Protein AF-A0A957TSN2-F1 (afdb_monomer)

Solvent-accessible surface area (backbone atoms only — not comparable to full-atom values): 5615 Å² total; per-residue (Å²): 115,72,69,59,34,59,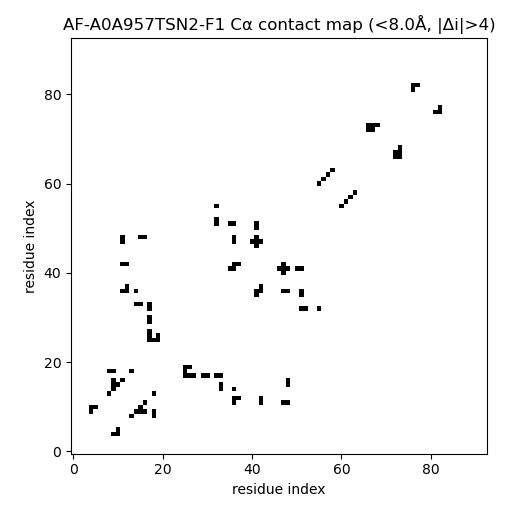75,66,52,44,41,61,94,52,43,21,96,58,53,69,96,62,98,63,86,56,70,64,87,41,50,71,59,47,56,47,37,74,39,82,67,31,57,78,39,99,56,23,67,60,51,48,52,51,50,48,46,43,61,72,43,47,47,62,72,44,27,84,77,36,80,69,62,54,44,42,58,67,74,72,41,52,62,58,64,76,45,41,69,68,76,73,108

Foldseek 3Di:
DVVVCVVVVQDLVRQHPQDDPDDDDTVVVCVVLNVQCVDPPLVVDPPSVVVSVVVCCVPVPVCVVCQVVDPVNVCVCVVVPVVCVVCVVVVVD

Radius of gyration: 19.51 Å; Cα contacts (8 Å, |Δi|>4): 64; chains: 1; bounding box: 48×43×46 Å

Structure (mmCIF, N/CA/C/O backbone):
data_AF-A0A957TSN2-F1
#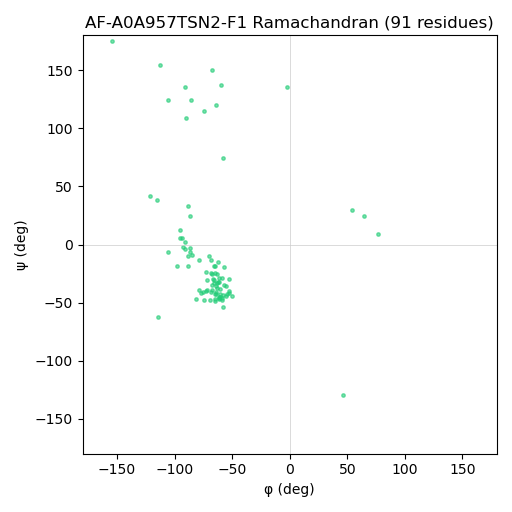
_entry.id   AF-A0A957TSN2-F1
#
loop_
_atom_site.group_PDB
_atom_site.id
_atom_site.type_symbol
_atom_site.label_atom_id
_atom_site.label_alt_id
_atom_site.label_comp_id
_atom_site.label_asym_id
_atom_site.label_entity_id
_atom_site.label_seq_id
_atom_site.pdbx_PDB_ins_code
_atom_site.Cartn_x
_atom_site.Cartn_y
_atom_site.Cartn_z
_atom_site.occupancy
_atom_site.B_iso_or_equiv
_atom_site.auth_seq_id
_atom_site.auth_comp_id
_atom_site.auth_asym_id
_atom_site.auth_atom_id
_atom_site.pdbx_PDB_model_num
ATOM 1 N N . ASP A 1 1 ? 22.172 -9.429 -18.829 1.00 51.03 1 ASP A N 1
ATOM 2 C CA . ASP A 1 1 ? 21.113 -9.727 -17.839 1.00 51.03 1 ASP A CA 1
ATOM 3 C C . ASP A 1 1 ? 19.700 -9.869 -18.414 1.00 51.03 1 ASP A C 1
ATOM 5 O O . ASP A 1 1 ? 19.009 -10.784 -17.991 1.00 51.03 1 ASP A O 1
ATOM 9 N N . HIS A 1 2 ? 19.280 -9.126 -19.452 1.00 50.34 2 HIS A N 1
ATOM 10 C CA . HIS A 1 2 ? 17.963 -9.347 -20.099 1.00 50.34 2 HIS A CA 1
ATOM 11 C C . HIS A 1 2 ? 17.757 -10.728 -20.765 1.00 50.34 2 HIS A C 1
ATOM 13 O O . HIS A 1 2 ? 16.643 -11.245 -20.777 1.00 50.34 2 HIS A O 1
ATOM 19 N N . ASN A 1 3 ? 18.809 -11.353 -21.307 1.00 55.56 3 ASN A N 1
ATOM 20 C CA . ASN A 1 3 ? 18.680 -12.641 -22.010 1.00 55.56 3 ASN A CA 1
ATOM 21 C C . ASN A 1 3 ? 18.393 -13.828 -21.073 1.00 55.56 3 ASN A C 1
ATOM 23 O O . ASN A 1 3 ? 17.705 -14.770 -21.462 1.00 55.56 3 ASN A O 1
ATOM 27 N N . VAL A 1 4 ? 18.873 -13.781 -19.827 1.00 58.09 4 VAL A N 1
ATOM 28 C CA . VAL A 1 4 ? 18.651 -14.862 -18.851 1.00 58.09 4 VAL A CA 1
ATOM 29 C C . VAL A 1 4 ? 17.227 -14.786 -18.288 1.00 58.09 4 VAL A C 1
ATOM 31 O O . VAL A 1 4 ? 16.543 -15.803 -18.229 1.00 58.09 4 VAL A O 1
ATOM 34 N N . ALA A 1 5 ? 16.736 -13.576 -17.989 1.00 53.44 5 ALA A N 1
ATOM 35 C CA . ALA A 1 5 ? 15.360 -13.346 -17.536 1.00 53.44 5 ALA A CA 1
ATOM 36 C C . ALA A 1 5 ? 14.307 -13.735 -18.593 1.00 53.44 5 ALA A C 1
ATOM 38 O O . ALA A 1 5 ? 13.272 -14.303 -18.250 1.00 53.44 5 ALA A O 1
ATOM 39 N N . SER A 1 6 ? 14.594 -13.492 -19.880 1.00 57.12 6 SER A N 1
ATOM 40 C CA . SER A 1 6 ? 13.769 -13.950 -21.011 1.00 57.12 6 SER A CA 1
ATOM 41 C C . SER A 1 6 ? 13.679 -15.478 -21.075 1.00 57.12 6 SER A C 1
ATOM 43 O O . SER A 1 6 ? 12.588 -16.038 -21.178 1.00 57.12 6 SER A O 1
ATOM 45 N N . THR A 1 7 ? 14.817 -16.160 -20.921 1.00 54.97 7 THR A N 1
ATOM 46 C CA . THR A 1 7 ? 14.893 -17.629 -20.984 1.00 54.97 7 THR A CA 1
ATOM 47 C C . THR A 1 7 ? 14.141 -18.299 -19.827 1.00 54.97 7 THR A C 1
ATOM 49 O O . THR A 1 7 ? 13.586 -19.382 -19.994 1.00 54.97 7 THR A O 1
ATOM 52 N N . LEU A 1 8 ? 14.083 -17.644 -18.665 1.00 55.50 8 LEU A N 1
ATOM 53 C CA . LEU A 1 8 ? 13.416 -18.148 -17.462 1.00 55.50 8 LEU A CA 1
ATOM 54 C C . LEU A 1 8 ? 11.956 -17.684 -17.315 1.00 55.50 8 LEU A C 1
ATOM 56 O O . LEU A 1 8 ? 11.344 -17.975 -16.294 1.00 55.50 8 LEU A O 1
ATOM 60 N N . ASN A 1 9 ? 11.382 -16.981 -18.304 1.00 55.50 9 ASN A N 1
ATOM 61 C CA . ASN A 1 9 ? 10.045 -16.367 -18.208 1.00 55.50 9 ASN A CA 1
ATOM 62 C C . ASN A 1 9 ? 9.866 -15.434 -16.993 1.00 55.50 9 ASN A C 1
ATOM 64 O O . ASN A 1 9 ? 8.758 -15.258 -16.499 1.00 55.50 9 ASN A O 1
ATOM 68 N N . MET A 1 10 ? 10.945 -14.801 -16.537 1.00 54.59 10 MET A N 1
ATOM 69 C CA . MET A 1 10 ? 10.969 -13.952 -15.339 1.00 54.59 10 MET A CA 1
ATOM 70 C C . MET A 1 10 ? 10.791 -12.457 -15.651 1.00 54.59 10 MET A C 1
ATOM 72 O O . MET A 1 10 ? 11.040 -11.621 -14.790 1.00 54.59 10 MET A O 1
ATOM 76 N N . LEU A 1 11 ? 10.392 -12.088 -16.877 1.00 60.34 11 LEU A N 1
ATOM 77 C CA . LEU A 1 11 ? 10.076 -10.690 -17.196 1.00 60.34 11 LEU A CA 1
ATOM 78 C C . LEU A 1 11 ? 8.816 -10.222 -16.448 1.00 60.34 11 LEU A C 1
ATOM 80 O O . LEU A 1 11 ? 7.885 -11.002 -16.236 1.00 60.34 11 LEU A O 1
ATOM 84 N N . GLY A 1 12 ? 8.756 -8.924 -16.131 1.00 53.94 12 GLY A N 1
ATOM 85 C CA . GLY A 1 12 ? 7.599 -8.279 -15.492 1.00 53.94 12 GLY A CA 1
ATOM 86 C C . GLY A 1 12 ? 6.262 -8.523 -16.211 1.00 53.94 12 GLY A C 1
ATOM 87 O O . GLY A 1 12 ? 5.234 -8.660 -15.553 1.00 53.94 12 GLY A O 1
ATOM 88 N N . ASP A 1 13 ? 6.282 -8.716 -17.535 1.00 57.53 13 ASP A N 1
ATOM 89 C CA . ASP A 1 13 ? 5.104 -9.079 -18.345 1.00 57.53 13 ASP A CA 1
ATOM 90 C C . ASP A 1 13 ? 4.523 -10.473 -18.020 1.00 57.53 13 ASP A C 1
ATOM 92 O O . ASP A 1 13 ? 3.382 -10.771 -18.376 1.00 57.53 13 ASP A O 1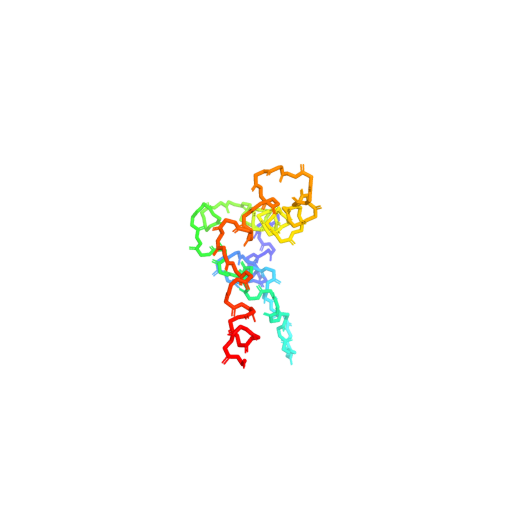
ATOM 96 N N . ARG A 1 14 ? 5.290 -11.355 -17.360 1.00 54.38 14 ARG A N 1
ATOM 97 C CA . ARG A 1 14 ? 4.913 -12.741 -17.015 1.00 54.38 14 ARG A CA 1
ATOM 98 C C . ARG A 1 14 ? 4.964 -13.020 -15.511 1.00 54.38 14 ARG A C 1
ATOM 100 O O . ARG A 1 14 ? 5.340 -14.113 -15.096 1.00 54.38 14 ARG A O 1
ATOM 107 N N . TRP A 1 15 ? 4.490 -12.064 -14.710 1.00 59.56 15 TRP A N 1
ATOM 108 C CA . TRP A 1 15 ? 4.348 -12.168 -13.247 1.00 59.56 15 TRP A CA 1
ATOM 109 C C . TRP A 1 15 ? 5.654 -12.016 -12.441 1.00 59.56 15 TRP A C 1
ATOM 111 O O . TRP A 1 15 ? 5.624 -12.183 -11.222 1.00 59.56 15 TRP A O 1
ATOM 121 N N . GLY A 1 16 ? 6.764 -11.620 -13.083 1.00 64.56 16 GLY A N 1
ATOM 122 C CA . GLY A 1 16 ? 7.999 -11.154 -12.430 1.00 64.56 16 GLY A CA 1
ATOM 123 C C . GLY A 1 16 ? 8.476 -12.034 -11.263 1.00 64.56 16 GLY A C 1
ATOM 124 O O . GLY A 1 16 ? 8.549 -13.255 -11.379 1.00 64.56 16 GLY A O 1
ATOM 125 N N . ILE A 1 17 ? 8.753 -11.406 -10.111 1.00 61.53 17 ILE A N 1
ATOM 126 C CA . ILE A 1 17 ? 9.207 -12.044 -8.848 1.00 61.53 17 ILE A CA 1
ATOM 127 C C . ILE A 1 17 ? 8.233 -13.122 -8.328 1.00 61.53 17 ILE A C 1
ATOM 129 O O . ILE A 1 17 ? 8.607 -13.965 -7.518 1.00 61.53 17 ILE A O 1
ATOM 133 N N . SER A 1 18 ? 6.977 -13.106 -8.771 1.00 60.19 18 SER A N 1
ATOM 134 C CA . SER A 1 18 ? 5.951 -14.066 -8.354 1.00 60.19 18 SER A CA 1
ATOM 135 C C . SER A 1 18 ? 5.869 -15.296 -9.260 1.00 60.19 18 SER A C 1
ATOM 137 O O . SER A 1 18 ? 5.010 -16.149 -9.039 1.00 60.19 18 SER A O 1
ATOM 139 N N . HIS A 1 19 ? 6.732 -15.398 -10.277 1.00 60.06 19 HIS A N 1
ATOM 140 C CA . HIS A 1 19 ? 6.820 -16.583 -11.120 1.00 60.06 19 HIS A CA 1
ATOM 141 C C . HIS A 1 19 ? 7.511 -17.735 -10.370 1.00 60.06 19 HIS A C 1
ATOM 143 O O . HIS A 1 19 ? 8.696 -17.672 -10.047 1.00 60.06 19 HIS A O 1
ATOM 149 N N . GLU A 1 20 ? 6.762 -18.804 -10.110 1.00 59.81 20 GLU A N 1
ATOM 150 C CA . GLU A 1 20 ? 7.248 -20.024 -9.460 1.00 59.81 20 GLU A CA 1
ATOM 151 C C . GLU A 1 20 ? 7.864 -20.979 -10.493 1.00 59.81 20 GLU A C 1
ATOM 153 O O . GLU A 1 20 ? 7.198 -21.409 -11.433 1.00 59.81 20 GLU A O 1
ATOM 158 N N . THR A 1 21 ? 9.118 -21.384 -10.298 1.00 55.88 21 THR A N 1
ATOM 159 C CA . THR A 1 21 ? 9.811 -22.410 -11.104 1.00 55.88 21 THR A CA 1
ATOM 160 C C . THR A 1 21 ? 9.576 -23.850 -10.600 1.00 55.88 21 THR A C 1
ATOM 162 O O . THR A 1 21 ? 10.395 -24.732 -10.860 1.00 55.88 21 THR A O 1
ATOM 165 N N . GLY A 1 22 ? 8.474 -24.134 -9.886 1.00 59.19 22 GLY A N 1
ATOM 166 C CA . GLY A 1 22 ? 8.229 -25.446 -9.259 1.00 59.19 22 GLY A CA 1
ATOM 167 C C . GLY A 1 22 ? 6.757 -25.819 -9.027 1.00 59.19 22 GLY A C 1
ATOM 168 O O . GLY A 1 22 ? 5.850 -25.033 -9.268 1.00 59.19 22 GLY A O 1
ATOM 169 N N . ALA A 1 23 ? 6.521 -27.050 -8.552 1.00 58.16 23 ALA A N 1
ATOM 170 C CA . ALA A 1 23 ? 5.191 -27.627 -8.293 1.00 58.16 23 ALA A CA 1
ATOM 171 C C . ALA A 1 23 ? 4.656 -27.334 -6.873 1.00 58.16 23 ALA A C 1
ATOM 173 O O . ALA A 1 23 ? 3.979 -28.169 -6.271 1.00 58.16 23 ALA A O 1
ATOM 174 N N . TYR A 1 24 ? 4.992 -26.170 -6.322 1.00 63.91 24 TYR A N 1
ATOM 175 C CA . TYR A 1 24 ? 4.530 -25.719 -5.011 1.00 63.91 24 TYR A CA 1
ATOM 176 C C . TYR A 1 24 ? 3.600 -24.519 -5.186 1.00 63.91 24 TYR A C 1
ATOM 178 O O . TYR A 1 24 ? 3.660 -23.837 -6.212 1.00 63.91 24 TYR A O 1
ATOM 186 N N . PRO A 1 25 ? 2.682 -24.275 -4.236 1.00 61.44 25 PRO A N 1
ATOM 187 C CA . PRO A 1 25 ? 1.890 -23.067 -4.291 1.00 61.44 25 PRO A CA 1
ATOM 188 C C . PRO A 1 25 ? 2.818 -21.861 -4.139 1.00 61.44 25 PRO A C 1
ATOM 190 O O . PRO A 1 25 ? 3.460 -21.708 -3.102 1.00 61.44 25 PRO A O 1
ATOM 193 N N . GLY A 1 26 ? 2.797 -21.021 -5.17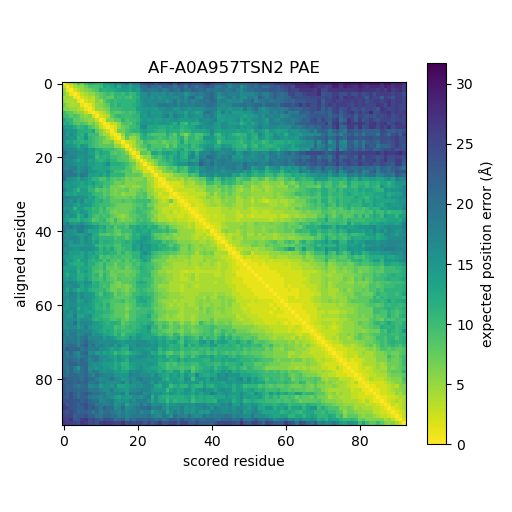4 1.00 66.75 26 GLY A N 1
ATOM 194 C CA . GLY A 1 26 ? 3.012 -19.578 -5.144 1.00 66.75 26 GLY A CA 1
ATOM 195 C C . GLY A 1 26 ? 3.240 -18.953 -3.780 1.00 66.75 26 GLY A C 1
ATOM 196 O O . GLY A 1 26 ? 2.397 -19.117 -2.892 1.00 66.75 26 GLY A O 1
ATOM 197 N N . ALA A 1 27 ? 4.228 -18.064 -3.676 1.00 74.19 27 ALA A N 1
ATOM 198 C CA . ALA A 1 27 ? 4.195 -16.937 -2.745 1.00 74.19 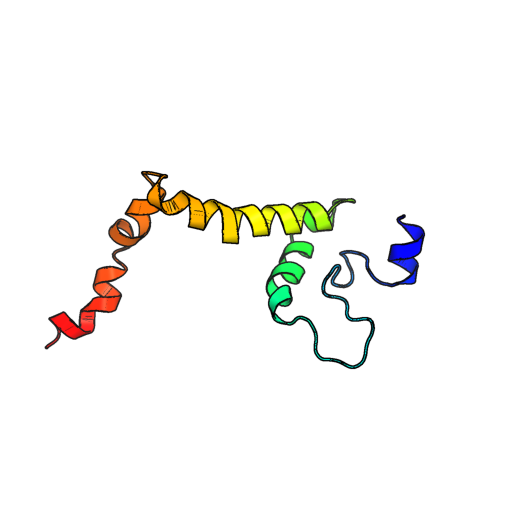27 ALA A CA 1
ATOM 199 C C . ALA A 1 27 ? 2.950 -16.060 -3.024 1.00 74.19 27 ALA A C 1
ATOM 201 O O . ALA A 1 27 ? 3.025 -14.975 -3.597 1.00 74.19 27 ALA A O 1
ATOM 202 N N . TRP A 1 28 ? 1.769 -16.546 -2.635 1.00 72.12 28 TRP A N 1
ATOM 203 C CA . TRP A 1 28 ? 0.458 -15.969 -2.941 1.00 72.12 28 TRP A CA 1
ATOM 204 C C . TRP A 1 28 ? 0.292 -14.575 -2.331 1.00 72.12 28 TRP A C 1
ATOM 206 O O . TRP A 1 28 ? -0.442 -13.740 -2.852 1.00 72.12 28 TRP A O 1
ATOM 216 N N . TRP A 1 29 ? 1.022 -14.283 -1.256 1.00 72.31 29 TRP A N 1
ATOM 217 C CA . TRP A 1 29 ? 1.092 -12.956 -0.649 1.00 72.31 29 TRP A CA 1
ATOM 218 C C . TRP A 1 29 ? 1.804 -11.924 -1.536 1.00 72.31 29 TRP A C 1
ATOM 220 O O . TRP A 1 29 ? 1.697 -10.729 -1.272 1.00 72.31 29 TRP A O 1
ATOM 230 N N . LEU A 1 30 ? 2.502 -12.351 -2.594 1.00 74.00 30 LEU A N 1
ATOM 231 C CA . LEU A 1 30 ? 3.055 -11.463 -3.615 1.00 74.00 30 LEU A CA 1
ATOM 232 C C . LEU A 1 30 ? 2.055 -11.150 -4.735 1.00 74.00 30 LEU A C 1
ATOM 234 O O . LEU A 1 30 ? 2.344 -10.309 -5.578 1.00 74.00 30 LEU A O 1
ATOM 238 N N . LEU A 1 31 ? 0.849 -11.725 -4.734 1.00 73.94 31 LEU A N 1
ATOM 239 C CA . LEU A 1 31 ? -0.178 -11.383 -5.726 1.00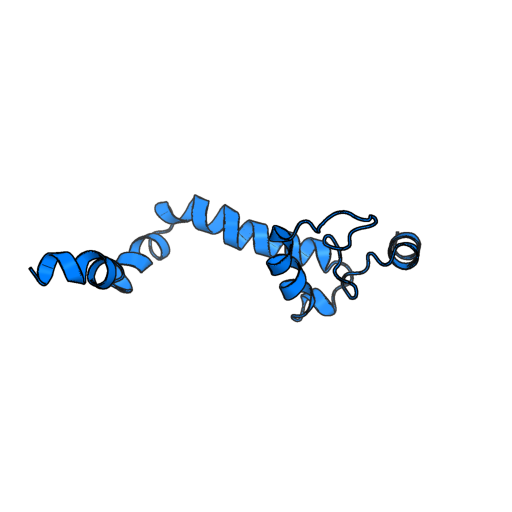 73.94 31 LEU A CA 1
ATOM 240 C C . LEU A 1 31 ? -0.455 -9.870 -5.831 1.00 73.94 31 LEU A C 1
ATOM 242 O O . LEU A 1 31 ? -0.517 -9.369 -6.953 1.00 73.94 31 LEU A O 1
ATOM 246 N N . PRO A 1 32 ? -0.535 -9.085 -4.740 1.00 74.44 32 PRO A N 1
ATOM 247 C CA . PRO A 1 32 ? -0.677 -7.634 -4.856 1.00 74.44 32 PRO A CA 1
ATOM 248 C C . PRO A 1 32 ? 0.499 -6.958 -5.579 1.00 74.44 32 PRO A C 1
ATOM 250 O O . PRO A 1 32 ? 0.298 -5.945 -6.243 1.00 74.44 32 PRO A O 1
ATOM 253 N N . TYR A 1 33 ? 1.711 -7.526 -5.507 1.00 74.50 33 TYR A N 1
ATOM 254 C CA . TYR A 1 33 ? 2.871 -7.027 -6.255 1.00 74.50 33 TYR A CA 1
ATOM 255 C C . TYR A 1 33 ? 2.684 -7.238 -7.756 1.00 74.50 33 TYR A C 1
ATOM 257 O O . TYR A 1 33 ? 3.010 -6.355 -8.543 1.00 74.50 33 TYR A O 1
ATOM 265 N N . THR A 1 34 ? 2.112 -8.374 -8.158 1.00 72.44 34 THR A N 1
ATOM 266 C CA . THR A 1 34 ? 1.882 -8.700 -9.575 1.00 72.44 34 THR A CA 1
ATOM 267 C C . THR A 1 34 ? 0.926 -7.726 -10.260 1.00 72.44 34 THR A C 1
ATOM 269 O O . THR A 1 34 ? 1.118 -7.384 -11.425 1.00 72.44 34 THR A O 1
ATOM 272 N N . PHE A 1 35 ? -0.051 -7.200 -9.515 1.00 77.31 35 PHE A N 1
ATOM 273 C CA . PHE A 1 35 ? -0.979 -6.184 -10.006 1.00 77.31 35 PHE A CA 1
ATOM 274 C C . PHE A 1 35 ? -0.270 -4.871 -10.369 1.00 77.31 35 PHE A C 1
ATOM 276 O O . PHE A 1 35 ? -0.623 -4.229 -11.356 1.00 77.31 35 PHE A O 1
ATOM 283 N N . LEU A 1 36 ? 0.768 -4.490 -9.619 1.00 76.81 36 LEU A N 1
ATOM 284 C CA . LEU A 1 36 ? 1.514 -3.256 -9.868 1.00 76.81 36 LEU A CA 1
ATOM 285 C C . LEU A 1 36 ? 2.282 -3.297 -11.199 1.00 76.81 36 LEU A C 1
ATOM 287 O O . LEU A 1 36 ? 2.389 -2.268 -11.858 1.00 76.81 36 LEU A O 1
ATOM 291 N N . TYR A 1 37 ? 2.712 -4.475 -11.664 1.00 72.06 37 TYR A N 1
ATOM 292 C CA . TYR A 1 37 ? 3.340 -4.619 -12.986 1.00 72.06 37 TYR A CA 1
ATOM 293 C C . TYR A 1 37 ? 2.390 -4.324 -14.153 1.00 72.06 37 TYR A C 1
ATOM 295 O O . TYR A 1 37 ? 2.859 -4.044 -15.250 1.00 72.06 37 TYR A O 1
ATOM 303 N N . GLN A 1 38 ? 1.070 -4.346 -13.938 1.00 75.50 38 GLN A N 1
ATOM 304 C CA . GLN A 1 38 ? 0.078 -4.065 -14.983 1.00 75.50 38 GLN A CA 1
ATOM 305 C C . GLN A 1 38 ? -0.202 -2.561 -15.156 1.00 75.50 38 GLN A C 1
ATOM 307 O O . GLN A 1 38 ? -0.882 -2.163 -16.102 1.00 75.50 38 GLN A O 1
ATOM 312 N N . ILE A 1 39 ? 0.308 -1.709 -14.259 1.00 77.94 39 ILE A N 1
ATOM 313 C CA . ILE A 1 39 ? 0.000 -0.276 -14.228 1.00 77.94 39 ILE A CA 1
ATOM 314 C C . ILE A 1 39 ? 1.205 0.534 -14.745 1.00 77.94 39 ILE A C 1
ATOM 316 O O . ILE A 1 39 ? 2.303 0.425 -14.189 1.00 77.94 39 ILE A O 1
ATOM 320 N N . PRO A 1 40 ? 1.040 1.394 -15.772 1.00 75.75 40 PRO A N 1
ATOM 321 C CA . PRO A 1 40 ? 2.076 2.351 -16.163 1.00 75.75 40 PRO A CA 1
ATOM 322 C C . PRO A 1 40 ? 2.418 3.297 -14.996 1.00 75.75 40 PRO A C 1
ATOM 324 O O . PRO A 1 40 ? 1.501 3.774 -14.325 1.00 75.75 40 PRO A O 1
ATOM 327 N N . PRO A 1 41 ? 3.702 3.611 -14.733 1.00 68.88 41 PRO A N 1
ATOM 328 C CA . PRO A 1 41 ? 4.877 3.429 -15.598 1.00 68.88 41 PRO A CA 1
ATOM 329 C C . PRO A 1 41 ? 5.626 2.093 -15.436 1.00 68.88 41 PRO A C 1
ATOM 331 O O . PRO A 1 41 ? 6.576 1.849 -16.184 1.00 68.88 41 PRO A O 1
ATOM 334 N N . MET A 1 42 ? 5.221 1.236 -14.493 1.00 73.38 42 MET A N 1
ATOM 335 C CA . MET A 1 42 ? 5.941 0.001 -14.150 1.00 73.38 42 MET A CA 1
ATOM 336 C C . MET A 1 42 ? 5.904 -1.025 -15.286 1.00 73.38 42 MET A C 1
ATOM 338 O O . MET A 1 42 ? 6.910 -1.682 -15.534 1.00 73.38 42 MET A O 1
ATOM 342 N N . SER A 1 43 ? 4.792 -1.089 -16.026 1.00 68.25 43 SER A N 1
ATOM 343 C CA . SER A 1 43 ? 4.625 -1.981 -17.184 1.00 68.25 43 SER A CA 1
ATOM 344 C C . SER A 1 43 ? 5.516 -1.627 -18.380 1.00 68.25 43 SER A C 1
ATOM 346 O O . SER A 1 43 ? 5.836 -2.477 -19.200 1.00 68.25 43 SER A O 1
ATOM 348 N N . THR A 1 44 ? 5.926 -0.363 -18.500 1.00 72.31 44 THR A N 1
ATOM 349 C CA . THR A 1 44 ? 6.701 0.141 -19.648 1.00 72.31 44 THR A CA 1
ATOM 350 C C . THR A 1 44 ? 8.175 0.374 -19.327 1.00 72.31 44 THR A C 1
ATOM 352 O O . THR A 1 44 ? 8.952 0.740 -20.209 1.00 72.31 44 THR A O 1
ATOM 355 N N . SER A 1 45 ? 8.571 0.232 -18.059 1.00 73.62 45 SER A N 1
ATOM 356 C CA . SER A 1 45 ? 9.931 0.524 -17.620 1.00 73.62 45 SER A CA 1
ATOM 357 C C . SER A 1 45 ? 10.824 -0.717 -17.698 1.00 73.62 45 SER A C 1
ATOM 359 O O . SER A 1 45 ? 10.439 -1.764 -17.183 1.00 73.62 45 SER A O 1
ATOM 361 N N . PRO A 1 46 ? 12.064 -0.601 -18.213 1.00 72.12 46 PRO A N 1
ATOM 362 C CA . PRO A 1 46 ? 13.036 -1.696 -18.161 1.00 72.12 46 PRO A CA 1
ATOM 363 C C . PRO A 1 46 ? 13.426 -2.097 -16.726 1.00 72.12 46 PRO A C 1
ATOM 365 O O . PRO A 1 46 ? 13.966 -3.176 -16.532 1.00 72.12 46 PRO A O 1
ATOM 368 N N . ASN A 1 47 ? 13.125 -1.259 -15.724 1.00 76.88 47 ASN A N 1
ATOM 369 C CA . ASN A 1 47 ? 13.364 -1.529 -14.303 1.00 76.88 47 ASN A CA 1
ATOM 370 C C . ASN A 1 47 ? 12.045 -1.614 -13.512 1.00 76.88 47 ASN A C 1
ATOM 372 O O . ASN A 1 47 ? 11.964 -1.112 -12.386 1.00 76.88 47 ASN A O 1
ATOM 376 N N . GLY A 1 48 ? 11.000 -2.201 -14.106 1.00 75.19 48 GLY A N 1
ATOM 377 C CA . GLY A 1 48 ? 9.691 -2.364 -13.465 1.00 75.19 48 GLY A CA 1
ATOM 378 C C . GLY A 1 48 ? 9.783 -3.029 -12.088 1.00 75.19 48 GLY A C 1
ATO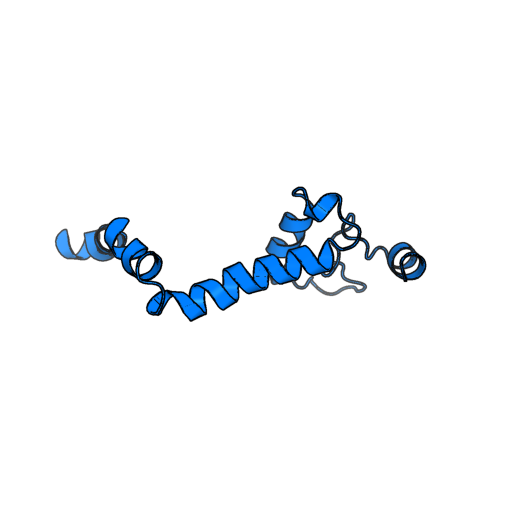M 379 O O . GLY A 1 48 ? 9.165 -2.546 -11.141 1.00 75.19 48 GLY A O 1
ATOM 380 N N . ASP 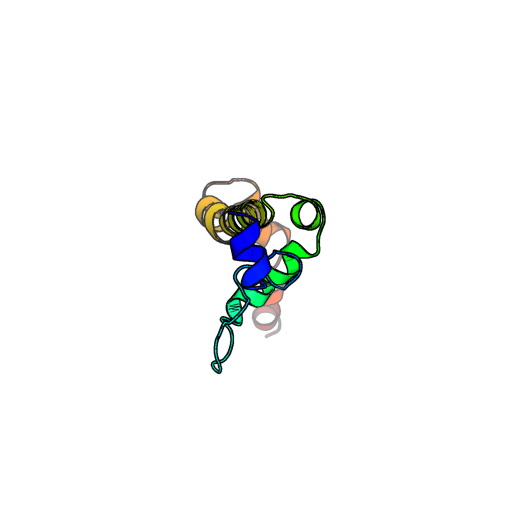A 1 49 ? 10.645 -4.041 -11.934 1.00 74.50 49 ASP A N 1
ATOM 381 C CA . ASP A 1 49 ? 10.806 -4.768 -10.667 1.00 74.50 49 ASP A CA 1
ATOM 382 C C . ASP A 1 49 ? 11.273 -3.859 -9.520 1.00 74.50 49 ASP A C 1
ATOM 384 O O . ASP A 1 49 ? 10.710 -3.875 -8.423 1.00 74.50 49 ASP A O 1
ATOM 388 N N . LEU A 1 50 ? 12.266 -3.000 -9.778 1.00 81.00 50 LEU A N 1
ATOM 389 C CA . LEU A 1 50 ? 12.771 -2.048 -8.787 1.00 81.00 50 LEU A CA 1
ATOM 390 C C . LEU A 1 50 ? 11.692 -1.030 -8.397 1.00 81.00 50 LEU A C 1
ATOM 392 O O . LEU A 1 50 ? 11.555 -0.696 -7.221 1.00 81.00 50 LEU A O 1
ATOM 396 N N . GLN A 1 51 ? 10.917 -0.544 -9.368 1.00 82.06 51 GLN A N 1
ATOM 397 C CA . GLN A 1 51 ? 9.846 0.421 -9.110 1.00 82.06 51 GLN A CA 1
ATOM 398 C C . GLN A 1 51 ? 8.745 -0.181 -8.242 1.00 82.06 51 GLN A C 1
ATOM 400 O O . GLN A 1 51 ? 8.348 0.434 -7.252 1.00 82.06 51 GLN A O 1
ATOM 405 N N . VAL A 1 52 ? 8.297 -1.393 -8.573 1.00 83.06 52 VAL A N 1
ATOM 406 C CA . VAL A 1 52 ? 7.281 -2.118 -7.803 1.00 83.06 52 VAL A CA 1
ATOM 407 C C . VAL A 1 52 ? 7.759 -2.330 -6.365 1.00 83.06 52 VAL A C 1
ATOM 409 O O . VAL A 1 52 ? 7.034 -2.011 -5.422 1.00 83.06 52 VAL A O 1
ATOM 412 N N . VAL A 1 53 ? 8.998 -2.797 -6.175 1.00 84.50 53 VAL A N 1
ATOM 413 C CA . VAL A 1 53 ? 9.575 -3.007 -4.837 1.00 84.50 53 VAL A CA 1
ATOM 414 C C . VAL A 1 53 ? 9.648 -1.701 -4.045 1.00 84.50 53 VAL A C 1
ATOM 416 O O . VAL A 1 53 ? 9.253 -1.678 -2.879 1.00 84.50 53 VAL A O 1
ATOM 419 N N . LEU A 1 54 ? 10.103 -0.606 -4.660 1.00 86.00 54 LEU A N 1
ATOM 420 C CA . LEU A 1 54 ? 10.175 0.698 -3.997 1.00 86.00 54 LEU A CA 1
ATOM 421 C C . LEU A 1 54 ? 8.791 1.221 -3.608 1.00 86.00 54 LEU A C 1
ATOM 423 O O . LEU A 1 54 ? 8.620 1.717 -2.496 1.00 86.00 54 LEU A O 1
ATOM 427 N N . ILE A 1 55 ? 7.795 1.082 -4.484 1.00 86.69 55 ILE A N 1
ATOM 428 C CA . ILE A 1 55 ? 6.418 1.498 -4.202 1.00 86.69 55 ILE A CA 1
ATOM 429 C C . ILE A 1 55 ? 5.866 0.724 -3.011 1.00 86.69 55 ILE A C 1
ATOM 431 O O . ILE A 1 55 ? 5.313 1.335 -2.094 1.00 86.69 55 ILE A O 1
ATOM 435 N N . VAL A 1 56 ? 6.040 -0.597 -2.975 1.00 86.44 56 VAL A N 1
ATOM 436 C CA . VAL A 1 56 ? 5.536 -1.398 -1.856 1.00 86.44 56 VAL A CA 1
ATOM 437 C C . VAL A 1 56 ? 6.294 -1.101 -0.562 1.00 86.44 56 VAL A C 1
ATOM 439 O O . VAL A 1 56 ? 5.669 -0.942 0.485 1.00 86.44 56 VAL A O 1
ATOM 442 N N . LEU A 1 57 ? 7.617 -0.940 -0.620 1.00 88.44 57 LEU A N 1
ATOM 443 C CA . LEU A 1 57 ? 8.419 -0.550 0.541 1.00 88.44 57 LEU A CA 1
ATOM 444 C C . LEU A 1 57 ? 7.956 0.799 1.108 1.00 88.44 57 LEU A C 1
ATOM 446 O O . LEU A 1 57 ? 7.754 0.935 2.314 1.00 88.44 57 LEU A O 1
ATOM 450 N N . ILE A 1 58 ? 7.737 1.796 0.252 1.00 88.56 58 ILE A N 1
ATOM 451 C CA . ILE A 1 58 ? 7.268 3.110 0.693 1.00 88.56 58 ILE A CA 1
ATOM 452 C C . ILE A 1 58 ? 5.858 3.004 1.283 1.00 88.56 58 ILE A C 1
ATOM 454 O O . ILE A 1 58 ? 5.615 3.511 2.374 1.00 88.56 58 ILE A O 1
ATOM 458 N N . THR A 1 59 ? 4.933 2.338 0.594 1.00 85.50 59 THR A N 1
ATOM 459 C CA . THR A 1 59 ? 3.506 2.355 0.954 1.00 85.50 59 THR A CA 1
ATOM 460 C C . THR A 1 59 ? 3.134 1.434 2.108 1.00 85.50 59 THR A C 1
ATOM 462 O O . THR A 1 59 ? 2.329 1.834 2.946 1.00 85.50 59 THR A O 1
ATOM 465 N N . LEU A 1 60 ? 3.708 0.231 2.185 1.00 86.38 60 LEU A N 1
ATOM 466 C CA . LEU A 1 60 ? 3.368 -0.759 3.213 1.00 86.38 60 LEU A CA 1
ATOM 467 C C . LEU A 1 60 ? 4.337 -0.771 4.397 1.00 86.38 60 LEU A C 1
ATOM 469 O O . LEU A 1 60 ? 3.974 -1.281 5.454 1.00 86.38 60 LEU A O 1
ATOM 473 N N . VAL A 1 61 ? 5.543 -0.212 4.251 1.00 88.50 61 VAL A N 1
ATOM 474 C CA . VAL A 1 61 ? 6.543 -0.205 5.331 1.00 88.50 61 VAL A CA 1
ATOM 475 C C . VAL A 1 61 ? 6.814 1.211 5.818 1.00 88.50 61 VAL A C 1
ATOM 477 O O . VAL A 1 61 ? 6.519 1.519 6.970 1.00 88.50 61 VAL A O 1
ATOM 480 N N . LEU A 1 62 ? 7.336 2.097 4.963 1.00 90.50 62 LEU A N 1
ATOM 481 C CA . LEU A 1 62 ? 7.799 3.415 5.411 1.00 90.50 62 LEU A CA 1
ATOM 482 C C . LEU A 1 62 ? 6.648 4.330 5.833 1.00 90.50 62 LEU A C 1
ATOM 484 O O . LEU A 1 62 ? 6.716 4.912 6.911 1.00 90.50 62 LEU A O 1
ATOM 488 N N . ILE A 1 63 ? 5.583 4.451 5.035 1.00 88.12 63 ILE A N 1
ATOM 489 C CA . ILE A 1 63 ? 4.437 5.299 5.386 1.00 88.12 63 ILE A CA 1
ATOM 490 C C . ILE A 1 63 ? 3.843 4.853 6.730 1.00 88.12 63 ILE A C 1
ATOM 492 O O . ILE A 1 63 ? 3.796 5.694 7.625 1.00 88.12 63 ILE A O 1
ATOM 496 N N . PRO A 1 64 ? 3.468 3.574 6.946 1.00 86.69 64 PRO A N 1
ATOM 497 C CA . PRO A 1 64 ? 2.970 3.114 8.238 1.00 86.69 64 PRO A CA 1
ATOM 498 C C . PRO A 1 64 ? 3.957 3.334 9.379 1.00 86.69 64 PRO A C 1
ATOM 500 O O . PRO A 1 64 ? 3.561 3.833 10.428 1.00 86.69 64 PRO A O 1
ATOM 503 N N . LEU A 1 65 ? 5.242 3.049 9.173 1.00 91.50 65 LEU A N 1
ATOM 504 C CA . LEU A 1 65 ? 6.271 3.252 10.192 1.00 91.50 65 LEU A CA 1
ATOM 505 C C . LEU A 1 65 ? 6.389 4.726 10.611 1.00 91.50 65 LEU A C 1
ATOM 507 O O . LEU A 1 65 ? 6.558 5.023 11.793 1.00 91.50 65 LEU A O 1
ATOM 511 N N . PHE A 1 66 ? 6.261 5.650 9.655 1.00 89.56 66 PHE A N 1
ATOM 512 C CA . PHE A 1 66 ? 6.340 7.089 9.900 1.00 89.56 66 PHE A CA 1
ATOM 513 C C . PHE A 1 66 ? 4.986 7.761 10.167 1.00 89.56 66 PHE A C 1
ATOM 515 O O . PHE A 1 66 ? 4.957 8.951 10.491 1.00 89.56 66 PHE A O 1
ATOM 522 N N . THR A 1 67 ? 3.869 7.024 10.114 1.00 87.81 67 THR A N 1
ATOM 523 C CA . THR A 1 67 ? 2.531 7.565 10.406 1.00 87.81 67 THR A CA 1
ATOM 524 C C . THR A 1 67 ? 2.444 8.335 11.7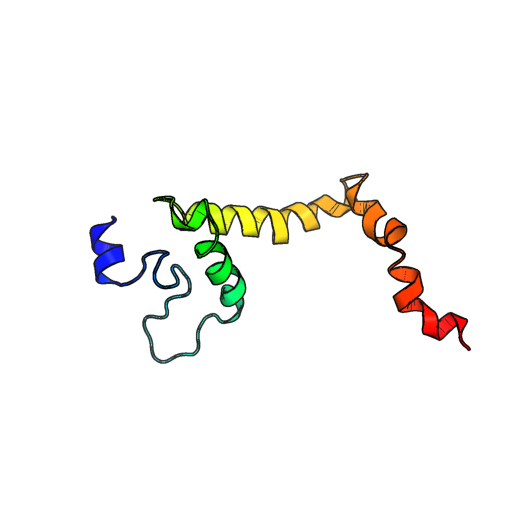25 1.00 87.81 67 THR A C 1
ATOM 526 O O . THR A 1 67 ? 1.873 9.426 11.679 1.00 87.81 67 THR A O 1
ATOM 529 N N . PRO A 1 68 ? 3.002 7.890 12.878 1.00 85.38 68 PRO A N 1
ATOM 530 C CA . PRO A 1 68 ? 2.839 8.643 14.123 1.00 85.38 68 PRO A CA 1
ATOM 531 C C . PRO A 1 68 ? 3.578 9.989 14.109 1.00 85.38 68 PRO A C 1
ATOM 533 O O . PRO A 1 68 ? 3.165 10.914 14.809 1.00 85.38 68 PRO A O 1
ATOM 536 N N . PHE A 1 69 ? 4.629 10.120 13.293 1.00 87.19 69 PHE A N 1
ATOM 537 C CA . PHE A 1 69 ? 5.459 11.323 13.195 1.00 87.19 69 PHE A CA 1
ATOM 538 C C . PHE A 1 69 ? 4.936 12.334 12.164 1.00 87.19 69 PHE A C 1
ATOM 540 O O . PHE A 1 69 ? 5.300 13.508 12.220 1.00 87.19 69 PHE A O 1
ATOM 547 N N . LEU A 1 70 ? 4.074 11.909 11.233 1.00 84.62 70 LEU A N 1
ATOM 548 C CA . LEU A 1 70 ? 3.497 12.771 10.201 1.00 84.62 70 LEU A CA 1
ATOM 549 C C . LEU A 1 70 ? 2.180 13.397 10.702 1.00 84.62 70 LEU A C 1
ATOM 551 O O . LEU A 1 70 ? 1.163 12.701 10.795 1.00 84.62 70 LEU A O 1
ATOM 555 N N . PRO A 1 71 ? 2.142 14.717 10.987 1.00 80.19 71 PRO A N 1
ATOM 556 C CA . PRO A 1 71 ? 1.032 15.350 11.710 1.00 80.19 71 PRO A CA 1
ATOM 557 C C . PRO A 1 71 ? -0.311 15.309 10.965 1.00 80.19 71 PRO A C 1
ATOM 559 O O . PRO A 1 71 ? -1.364 15.355 11.599 1.00 80.19 71 PRO A O 1
ATOM 562 N N . VAL A 1 72 ? -0.287 15.207 9.633 1.00 84.12 72 VAL A N 1
ATOM 563 C CA . VAL A 1 72 ? -1.492 15.107 8.794 1.00 84.12 72 VAL A CA 1
ATOM 564 C C . VAL A 1 72 ? -2.028 13.675 8.771 1.00 84.12 72 VAL A C 1
ATOM 566 O O . VAL A 1 72 ? -3.217 13.454 8.987 1.00 84.12 72 VAL A O 1
ATOM 569 N N . ILE A 1 73 ? -1.150 12.692 8.559 1.00 82.00 73 ILE A N 1
ATOM 570 C CA . ILE A 1 73 ? -1.537 11.289 8.359 1.00 82.00 73 ILE A CA 1
ATOM 571 C C . ILE A 1 73 ? -2.027 10.662 9.668 1.00 82.00 73 ILE A C 1
ATOM 573 O O . ILE A 1 73 ? -3.042 9.970 9.666 1.00 82.00 73 ILE A O 1
ATOM 577 N N . ASN A 1 74 ? -1.386 10.973 10.799 1.00 83.56 74 ASN A N 1
ATOM 578 C CA . ASN A 1 74 ? -1.788 10.464 12.116 1.00 83.56 74 ASN A CA 1
ATOM 579 C C . ASN A 1 74 ? -3.241 10.842 12.485 1.00 83.56 74 ASN A C 1
ATOM 581 O O . ASN A 1 74 ? -3.941 10.116 13.184 1.00 83.56 74 ASN A O 1
ATOM 585 N N . ARG A 1 75 ? -3.741 11.977 11.979 1.00 84.44 75 ARG A N 1
ATOM 586 C CA . ARG A 1 75 ? -5.102 12.461 12.267 1.00 84.44 75 ARG A CA 1
ATOM 587 C C . ARG A 1 75 ? -6.164 11.924 11.306 1.00 84.44 75 ARG A C 1
ATOM 589 O O . ARG A 1 75 ? -7.354 12.080 11.591 1.00 84.44 75 ARG A O 1
ATOM 596 N N . LEU A 1 76 ? -5.772 11.265 10.211 1.00 85.44 76 LEU A N 1
ATOM 597 C CA . LEU A 1 76 ? -6.705 10.719 9.219 1.00 85.44 76 LEU A CA 1
ATOM 598 C C . LEU A 1 76 ? -7.758 9.769 9.812 1.00 85.44 76 LEU A C 1
ATOM 600 O O . LEU A 1 76 ? -8.929 9.942 9.477 1.00 85.44 76 LEU A O 1
ATOM 604 N N . PRO A 1 77 ? -7.431 8.823 10.717 1.00 81.38 77 PRO A N 1
ATOM 605 C CA . PRO A 1 77 ? -8.439 7.928 11.291 1.00 81.38 77 PRO A CA 1
ATOM 606 C C . PRO A 1 77 ? -9.519 8.678 12.083 1.00 81.38 77 PRO A C 1
ATOM 608 O O . PRO A 1 77 ? -10.685 8.273 12.103 1.00 81.38 77 PRO A O 1
ATOM 611 N N . MET A 1 78 ? -9.137 9.795 12.713 1.00 83.94 78 MET A N 1
ATOM 612 C CA . MET A 1 78 ? -10.046 10.662 13.458 1.00 83.94 78 MET A CA 1
ATOM 613 C C . MET A 1 78 ? -10.915 11.504 12.516 1.00 83.94 78 MET A C 1
ATOM 615 O O . MET A 1 78 ? -12.116 11.624 12.752 1.00 83.94 78 MET A O 1
ATOM 619 N N . TRP A 1 79 ? -10.340 12.037 11.434 1.00 86.62 79 TRP A N 1
ATOM 620 C CA . TRP A 1 79 ? -11.073 12.792 10.407 1.00 86.62 79 TRP A CA 1
ATOM 621 C C . TRP A 1 79 ? -12.080 11.924 9.651 1.00 86.62 79 TRP A C 1
ATOM 623 O O . TRP A 1 79 ? -13.219 12.338 9.455 1.00 86.62 79 TRP A O 1
ATOM 633 N N . LEU A 1 80 ? -11.689 10.701 9.287 1.00 86.19 80 LEU A N 1
ATOM 634 C CA . LEU A 1 80 ? -12.564 9.731 8.624 1.00 86.19 80 LEU A CA 1
ATOM 635 C C . LEU A 1 80 ? -13.649 9.173 9.555 1.00 86.19 80 LEU A C 1
ATOM 637 O O . LEU A 1 80 ? -14.560 8.489 9.097 1.00 86.19 80 LEU A O 1
ATOM 641 N N . GLY A 1 81 ? -13.568 9.441 10.861 1.00 86.69 81 GLY A N 1
ATOM 642 C CA . GLY A 1 81 ? -14.578 8.999 11.815 1.00 86.69 81 GLY A CA 1
ATOM 643 C C . GLY A 1 81 ? -14.666 7.479 11.945 1.00 86.69 81 GLY A C 1
ATOM 644 O O . GLY A 1 81 ? -15.712 6.980 12.352 1.00 86.69 81 GLY A O 1
ATOM 645 N N . ILE A 1 82 ? -13.591 6.742 11.635 1.00 84.25 82 ILE A N 1
ATOM 646 C CA . ILE A 1 82 ? -13.557 5.266 11.679 1.00 84.25 82 ILE A CA 1
ATOM 647 C C . ILE A 1 82 ? -13.966 4.765 13.070 1.00 84.25 82 ILE A C 1
ATOM 649 O O . ILE A 1 82 ? -14.699 3.786 13.200 1.00 84.25 82 ILE A O 1
ATOM 653 N N . TYR A 1 83 ? -13.578 5.501 14.115 1.00 83.12 83 TYR A N 1
ATOM 654 C CA . TYR A 1 83 ? -13.984 5.221 15.488 1.00 83.12 83 TYR A CA 1
ATOM 655 C C . TYR A 1 83 ? -15.514 5.204 15.663 1.00 83.12 83 TYR A C 1
ATOM 657 O O . TYR A 1 83 ? -16.026 4.369 16.397 1.00 83.12 83 TYR A O 1
ATOM 665 N N . LYS A 1 84 ? -16.283 6.042 14.957 1.00 85.38 84 LYS A N 1
ATOM 666 C CA . LYS A 1 84 ? -17.752 6.030 15.060 1.00 85.38 84 LYS A CA 1
ATOM 667 C C . LYS A 1 84 ? -18.356 4.738 14.522 1.00 85.38 84 LYS A C 1
ATOM 669 O O . LYS A 1 84 ? -19.371 4.299 15.040 1.00 85.38 84 LYS A O 1
ATOM 674 N N . ILE A 1 85 ? -17.742 4.145 13.497 1.00 84.50 85 ILE A N 1
ATOM 675 C CA . ILE A 1 85 ? -18.200 2.885 12.901 1.00 84.50 85 ILE A CA 1
ATOM 676 C C . ILE A 1 85 ? -17.856 1.721 13.829 1.00 84.50 85 ILE A C 1
ATOM 678 O O . ILE A 1 85 ? -18.730 0.919 14.138 1.00 84.50 85 ILE A O 1
ATOM 682 N N . ILE A 1 86 ? -16.611 1.667 14.314 1.00 86.44 86 ILE A N 1
ATOM 683 C CA . ILE A 1 86 ? -16.140 0.606 15.219 1.00 86.44 86 ILE A CA 1
ATOM 684 C C . ILE A 1 86 ? -16.956 0.589 16.518 1.00 86.44 86 ILE A C 1
ATOM 686 O O . ILE A 1 86 ? -17.344 -0.473 16.993 1.00 86.44 86 ILE A O 1
ATOM 690 N N . TRP A 1 87 ? -17.245 1.764 17.080 1.00 87.12 87 TRP A N 1
ATOM 691 C CA . TRP A 1 87 ? -17.940 1.895 18.363 1.00 87.12 87 TRP A CA 1
ATOM 692 C C . TRP A 1 87 ? -19.455 2.088 18.229 1.00 87.12 87 TRP A C 1
ATOM 694 O O . TRP A 1 87 ? -20.129 2.293 19.238 1.00 87.12 87 TRP A O 1
ATOM 704 N N . ARG A 1 88 ? -20.018 2.006 17.016 1.00 84.88 88 ARG A N 1
ATOM 705 C CA . ARG A 1 88 ? -21.458 2.211 16.783 1.00 84.88 88 ARG A CA 1
ATOM 706 C C . ARG A 1 88 ? -22.313 1.294 17.654 1.00 84.88 88 ARG A C 1
ATOM 708 O O . ARG A 1 88 ? -23.293 1.740 18.238 1.00 84.88 88 ARG A O 1
ATOM 715 N N . ASP A 1 89 ? -21.904 0.038 17.774 1.00 84.44 89 ASP A N 1
ATOM 716 C CA . ASP A 1 89 ? -22.649 -0.981 18.512 1.00 84.44 89 ASP A CA 1
ATOM 717 C C . ASP A 1 89 ? -22.571 -0.778 20.033 1.00 84.44 89 ASP A C 1
ATOM 719 O O . ASP A 1 89 ? -23.469 -1.204 20.754 1.00 84.44 89 ASP A O 1
ATOM 723 N N . TRP A 1 90 ? -21.529 -0.098 20.524 1.00 83.81 90 TRP A N 1
ATOM 724 C CA . TRP A 1 90 ? -21.401 0.261 21.938 1.00 83.81 90 TRP A CA 1
ATOM 725 C C . TRP A 1 90 ? -22.365 1.388 22.322 1.00 83.81 90 TRP A C 1
ATOM 727 O O . TRP A 1 90 ? -22.981 1.319 23.375 1.00 83.81 90 TRP A O 1
ATOM 737 N N . TYR A 1 91 ? -22.545 2.382 21.446 1.00 75.00 91 TYR A N 1
ATOM 738 C CA . TYR A 1 91 ? -23.502 3.480 21.648 1.00 75.00 91 TYR A CA 1
ATOM 739 C C . TYR A 1 91 ? -24.957 3.108 21.332 1.00 75.00 91 TYR A C 1
ATOM 741 O O . TYR A 1 91 ? -25.864 3.872 21.648 1.00 75.00 91 TYR A O 1
ATOM 749 N N . SER A 1 92 ? -25.184 1.976 20.662 1.00 76.75 92 SER A N 1
ATOM 750 C CA . SER A 1 92 ? -26.525 1.491 20.319 1.00 76.75 92 SER A CA 1
ATOM 751 C C . SER A 1 92 ? -27.173 0.650 21.428 1.00 76.75 92 SER A C 1
ATOM 753 O O . SER A 1 92 ? -28.328 0.251 21.266 1.00 76.75 92 SER A O 1
ATOM 755 N N . ARG A 1 93 ? -26.443 0.338 22.503 1.00 61.72 93 ARG A N 1
ATOM 756 C CA . ARG A 1 93 ? -26.940 -0.361 23.696 1.00 61.72 93 ARG A CA 1
ATOM 757 C C . ARG A 1 93 ? -27.202 0.637 24.813 1.00 61.72 93 ARG A C 1
ATOM 759 O O . ARG A 1 93 ? -28.174 0.397 25.557 1.00 61.72 93 ARG A O 1
#

Sequence (93 aa):
DHNVASTLNMLGDRWGISHETGAYPGAWWLLPYTFLYQIPPMSTSPNGDLQVVLIVLITLVLIPLFTPFLPVINRLPMWLGIYKIIWRDWYSR

pLDDT: mean 74.43, std 11.91, range [50.34, 91.5]

Mean predicted aligned error: 11.34 Å

Secondary structure (DSSP, 8-state):
-HHHHHHTT-SGGGTGGG--SSSS---GGGHHHHHHTTSTTGGG-TTHHHHHHHHHIIIIIIHHHHGGG-TTTTTHHHHTTHHHHHTHHHHT-